Protein AF-A0A8B6Y4E4-F1 (afdb_monomer)

Foldseek 3Di:
DPFQFADDVRPHGQQADPVFAPHSGADRYQSATFGAKQAADRRRPHGADWQFITGNSPHGQQADCVFAPHSGADRHQSATHGDPQFDDRRSPHGPDDDD

Radius of gyration: 18.4 Å; Cα contacts (8 Å, |Δi|>4): 262; chains: 1; bounding box: 40×25×55 Å

pLDDT: mean 94.17, std 6.67, range [54.69, 98.19]

Mean predicted aligned error: 4.54 Å

Sequence (99 aa):
CTTGSWGFNCSQACECNASNSKNTTCDAETGQCECLAGYKGKQCNQICTTGTWGFNCSQACECNASNSKNTTCDAETGQCECLAGYKGRQCNQICTTSA

Nearest PDB structures (foldseek):
  5lf2-assembly2_B  TM=9.581E-01  e=3.379E-02  Rattus norvegicus
  8hn0-assembly1_B  TM=4.565E-01  e=7.466E-05  Homo sapiens
  4plm-assembly1_A  TM=6.854E-01  e=7.568E-03  Gallus gallus
  8edk-assembly1_A  TM=4.842E-01  e=4.498E-03  Caenorhabditis elegans
  4pln-assembly1_B  TM=6.119E-01  e=1.548E-02  Gallus gallus

Structure (mmCIF, N/CA/C/O backbone):
data_AF-A0A8B6Y4E4-F1
#
_entry.id   AF-A0A8B6Y4E4-F1
#
loop_
_atom_site.group_PDB
_atom_site.id
_atom_site.type_symbol
_atom_site.label_atom_id
_atom_site.label_alt_id
_atom_site.label_comp_id
_atom_site.label_asym_id
_atom_site.label_entity_id
_atom_site.label_seq_id
_atom_site.pdbx_PDB_ins_code
_atom_site.Cartn_x
_atom_site.Cartn_y
_atom_site.Cartn_z
_atom_site.occupancy
_atom_site.B_iso_or_equiv
_atom_site.auth_seq_id
_atom_site.auth_comp_id
_atom_site.auth_asym_id
_atom_site.auth_atom_id
_atom_site.pdbx_PDB_model_num
ATOM 1 N N . CYS A 1 1 ? -22.713 -1.055 17.361 1.00 75.69 1 CYS A N 1
ATOM 2 C CA . CYS A 1 1 ? -21.970 -0.497 18.505 1.00 75.69 1 CYS A CA 1
ATOM 3 C C . CYS A 1 1 ? -21.757 0.994 18.310 1.00 75.69 1 CYS A C 1
ATOM 5 O O . CYS A 1 1 ? -21.826 1.445 17.173 1.00 75.69 1 CYS A O 1
ATOM 7 N N . THR A 1 2 ? -21.583 1.765 19.387 1.00 79.19 2 THR A N 1
ATOM 8 C CA . THR A 1 2 ? -21.203 3.187 19.304 1.00 79.19 2 THR A CA 1
ATOM 9 C C . THR A 1 2 ? -19.784 3.330 18.751 1.00 79.19 2 THR A C 1
ATOM 11 O O . THR A 1 2 ? -18.986 2.392 18.830 1.00 79.19 2 THR A O 1
ATOM 14 N N . THR A 1 3 ? -19.465 4.501 18.192 1.00 82.62 3 THR A N 1
ATOM 15 C CA . THR A 1 3 ? -18.155 4.801 17.599 1.00 82.62 3 THR A CA 1
ATOM 16 C C 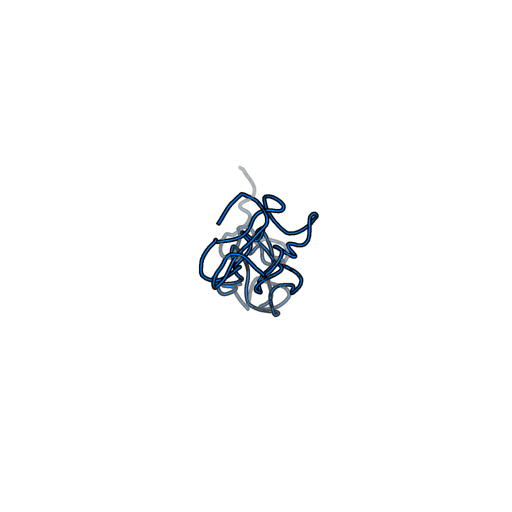. THR A 1 3 ? -17.013 4.426 18.547 1.00 82.62 3 THR A C 1
ATOM 18 O O . THR A 1 3 ? -16.976 4.900 19.680 1.00 82.62 3 THR A O 1
ATOM 21 N N . GLY A 1 4 ? -16.089 3.577 18.084 1.00 87.50 4 GLY A N 1
ATOM 22 C CA . GLY A 1 4 ? -14.928 3.134 18.867 1.00 87.50 4 GLY A CA 1
ATOM 23 C C . GLY A 1 4 ? -15.092 1.796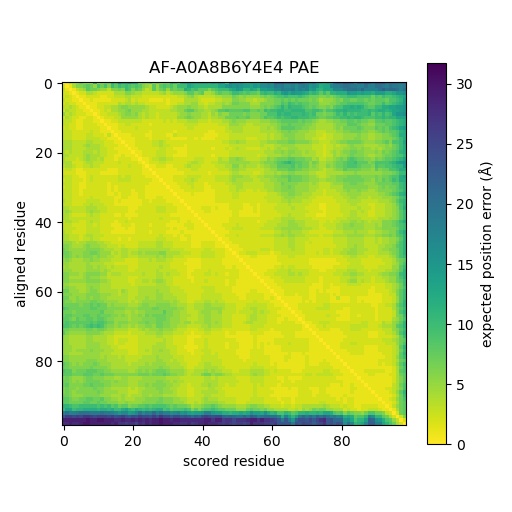 19.602 1.00 87.50 4 GLY A C 1
ATOM 24 O O . GLY A 1 4 ? -14.181 1.409 20.330 1.00 87.50 4 GLY A O 1
ATOM 25 N N . SER A 1 5 ? -16.201 1.072 19.408 1.00 93.94 5 SER A N 1
ATOM 26 C CA . SER A 1 5 ? -16.408 -0.271 19.974 1.00 93.94 5 SER A CA 1
ATOM 27 C C . SER A 1 5 ? -17.000 -1.258 18.961 1.00 93.94 5 SER A C 1
ATOM 29 O O . SER A 1 5 ? -17.685 -0.849 18.023 1.00 93.94 5 SER A O 1
ATOM 31 N N . TRP A 1 6 ? -16.755 -2.557 19.151 1.00 95.69 6 TRP A N 1
ATOM 32 C CA . TRP A 1 6 ? -17.215 -3.635 18.268 1.00 95.69 6 TRP A CA 1
ATOM 33 C C . TRP A 1 6 ? -17.520 -4.939 19.032 1.00 95.69 6 TRP A C 1
ATOM 35 O O . TRP A 1 6 ? -17.242 -5.068 20.228 1.00 95.69 6 TRP A O 1
ATOM 45 N N . GLY A 1 7 ? -18.114 -5.913 18.337 1.00 93.81 7 GLY A N 1
ATOM 46 C CA . GLY A 1 7 ? -18.390 -7.257 18.855 1.00 93.81 7 GLY A CA 1
ATOM 47 C C . GLY A 1 7 ? -19.680 -7.382 19.677 1.00 93.81 7 GLY A C 1
ATOM 48 O O . GLY A 1 7 ? -20.484 -6.452 19.782 1.00 93.81 7 GLY A O 1
ATOM 49 N N . PHE A 1 8 ? -19.902 -8.564 20.264 1.00 93.00 8 PHE A N 1
ATOM 50 C CA . PHE A 1 8 ? -21.111 -8.856 21.043 1.00 93.00 8 PHE A CA 1
ATOM 51 C C . PHE A 1 8 ? -21.221 -7.930 22.261 1.00 93.00 8 PHE A C 1
ATOM 53 O O . PHE A 1 8 ? -20.262 -7.770 23.013 1.00 93.00 8 PHE A O 1
ATOM 60 N N . ASN A 1 9 ? -22.385 -7.298 22.444 1.00 91.56 9 ASN A N 1
ATOM 61 C CA . ASN A 1 9 ? -22.612 -6.251 23.451 1.00 91.56 9 ASN A CA 1
ATOM 62 C C . ASN A 1 9 ? -21.615 -5.076 23.411 1.00 91.56 9 ASN A C 1
ATOM 64 O O . ASN A 1 9 ? -21.529 -4.327 24.381 1.00 91.56 9 ASN A O 1
ATOM 68 N N . CYS A 1 10 ? -20.878 -4.882 22.311 1.00 90.56 10 CYS A N 1
ATOM 69 C CA . CYS A 1 10 ? -19.935 -3.771 22.156 1.00 90.56 10 CYS A CA 1
ATOM 70 C C . CYS A 1 10 ? -18.834 -3.738 23.223 1.00 90.56 10 CYS A C 1
ATOM 72 O O . CYS A 1 10 ? -18.374 -2.670 23.621 1.00 90.56 10 CYS A O 1
ATOM 74 N N . SER A 1 11 ? -18.426 -4.912 23.707 1.00 93.69 11 SER A N 1
ATOM 75 C CA . SER A 1 11 ? -17.465 -5.030 24.803 1.00 93.69 11 SER A CA 1
ATOM 76 C C . SER A 1 11 ? -16.004 -4.879 24.369 1.00 93.69 11 SER A C 1
ATOM 78 O O . SER A 1 11 ? -15.125 -4.885 25.226 1.00 93.69 11 SER A O 1
ATOM 80 N N . GLN A 1 12 ? -15.724 -4.810 23.065 1.00 94.44 12 GLN A N 1
ATOM 81 C CA . GLN A 1 12 ? -14.368 -4.689 22.529 1.00 94.44 12 GLN A CA 1
ATOM 82 C C . GLN A 1 12 ? -14.124 -3.267 22.032 1.00 94.44 12 GLN A C 1
ATOM 84 O O . GLN A 1 12 ? -14.963 -2.705 21.331 1.00 94.44 12 GLN A O 1
ATOM 89 N N . ALA A 1 13 ? -12.968 -2.693 22.359 1.00 94.25 13 ALA A N 1
ATOM 90 C CA . ALA A 1 13 ? -12.555 -1.396 21.835 1.00 94.25 13 ALA A CA 1
ATOM 91 C C . ALA A 1 13 ? -11.980 -1.534 20.416 1.00 94.25 13 ALA A C 1
ATOM 93 O O . ALA A 1 13 ? -11.378 -2.553 20.067 1.00 94.25 13 ALA A O 1
ATOM 94 N N . CYS A 1 14 ? -12.154 -0.504 19.589 1.00 95.56 14 CYS A N 1
ATOM 95 C CA . CYS A 1 14 ? -11.410 -0.386 18.339 1.00 95.56 14 CYS A CA 1
ATOM 96 C C . CYS A 1 14 ? -9.943 -0.058 18.644 1.00 95.56 14 CYS A C 1
ATOM 98 O O . CYS A 1 14 ? -9.650 0.888 19.370 1.00 95.56 14 CYS A O 1
ATOM 100 N N . GLU A 1 15 ? -9.022 -0.806 18.044 1.00 96.00 15 GLU A N 1
ATOM 101 C CA . GLU A 1 15 ? -7.575 -0.661 18.257 1.00 96.00 15 GLU A CA 1
ATOM 102 C C . GLU A 1 15 ? -6.858 -0.280 16.953 1.00 96.00 15 GLU A C 1
ATOM 104 O O . GLU A 1 15 ? -5.804 -0.812 16.611 1.00 96.00 15 GLU A O 1
ATOM 109 N N . CYS A 1 16 ? -7.461 0.615 16.171 1.00 96.56 16 CYS A N 1
ATOM 110 C CA . CYS A 1 16 ? -6.909 1.042 14.889 1.00 96.56 16 CYS A CA 1
ATOM 111 C C . CYS A 1 16 ? -5.626 1.852 15.073 1.00 96.56 16 CYS A C 1
ATOM 113 O O . CYS A 1 16 ? -5.587 2.803 15.856 1.00 96.56 16 CYS A O 1
ATOM 115 N N . ASN A 1 17 ? -4.588 1.532 14.300 1.00 96.69 17 ASN A N 1
ATOM 116 C CA . ASN A 1 17 ? -3.385 2.348 14.248 1.00 96.69 17 ASN A CA 1
ATOM 117 C C . ASN A 1 17 ? -3.715 3.717 13.630 1.00 96.69 17 ASN A C 1
ATOM 119 O O . ASN A 1 17 ? -4.074 3.793 12.455 1.00 96.69 17 ASN A O 1
ATOM 123 N N . ALA A 1 18 ? -3.571 4.791 14.410 1.00 95.31 18 ALA A N 1
ATOM 124 C CA . ALA A 1 18 ? -3.966 6.142 14.009 1.00 95.31 18 ALA A CA 1
ATOM 125 C C . ALA A 1 18 ? -3.159 6.715 12.828 1.00 95.31 18 ALA A C 1
ATOM 127 O O . ALA A 1 18 ? -3.648 7.606 12.143 1.00 95.31 18 ALA A O 1
ATOM 128 N N . SER A 1 19 ? -1.944 6.218 12.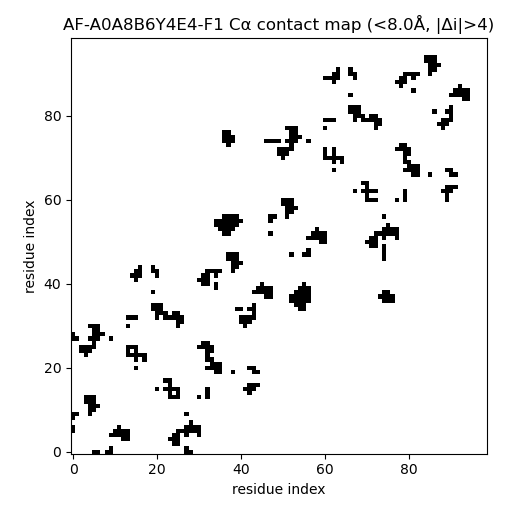584 1.00 96.25 19 SER A N 1
ATOM 129 C CA . SER A 1 19 ? -1.102 6.651 11.461 1.00 96.25 19 SER A CA 1
ATOM 130 C C . SER A 1 19 ? -1.399 5.889 10.172 1.00 96.25 19 SER A C 1
ATOM 132 O O . SER A 1 19 ? -1.176 6.419 9.090 1.00 96.25 19 SER A O 1
ATOM 134 N N . ASN A 1 20 ? -1.916 4.662 10.286 1.00 96.31 20 ASN A N 1
ATOM 135 C CA . ASN A 1 20 ? -2.079 3.734 9.162 1.00 96.31 20 ASN A CA 1
ATOM 136 C C . ASN A 1 20 ? -3.549 3.434 8.831 1.00 96.31 20 ASN A C 1
ATOM 138 O O . ASN A 1 20 ? -3.832 2.610 7.961 1.00 96.31 20 ASN A O 1
ATOM 142 N N . SER A 1 21 ? -4.486 4.071 9.531 1.00 96.00 21 SER A N 1
ATOM 143 C CA . SER A 1 21 ? -5.931 3.929 9.331 1.00 96.00 21 SER A CA 1
ATOM 144 C C . SER A 1 21 ? -6.531 5.285 8.984 1.00 96.00 21 SER A C 1
ATOM 146 O O . SER A 1 21 ? -6.046 6.315 9.446 1.00 96.00 21 SER A O 1
ATOM 148 N N . LYS A 1 22 ? -7.621 5.310 8.212 1.00 94.56 22 LYS A N 1
ATOM 149 C CA . LYS A 1 22 ? -8.307 6.568 7.869 1.00 94.56 22 LYS A CA 1
ATOM 150 C C . LYS A 1 22 ? -8.879 7.293 9.088 1.00 94.56 22 LYS A C 1
ATOM 152 O O . LYS A 1 22 ? -9.041 8.509 9.067 1.00 94.56 22 LYS A O 1
ATOM 157 N N . ASN A 1 23 ? -9.236 6.544 10.124 1.00 92.75 23 ASN A N 1
ATOM 158 C CA . ASN A 1 23 ? -9.755 7.045 11.388 1.00 92.75 23 ASN A CA 1
ATOM 159 C C . ASN A 1 23 ? -9.505 6.002 12.494 1.00 92.75 23 ASN A C 1
ATOM 161 O O . ASN A 1 23 ? -9.005 4.908 12.237 1.00 92.75 23 ASN A O 1
ATOM 165 N N . THR A 1 24 ? -9.857 6.340 13.733 1.00 92.12 24 THR A N 1
ATOM 166 C CA . THR A 1 24 ? -9.729 5.449 14.900 1.00 92.12 24 THR A CA 1
ATOM 167 C C . THR A 1 24 ? -10.969 4.580 15.140 1.00 92.12 24 THR A C 1
ATOM 169 O O . THR A 1 24 ? -11.114 3.971 16.199 1.00 92.12 24 THR A O 1
ATOM 172 N N . THR A 1 25 ? -11.886 4.529 14.173 1.00 93.19 25 THR A N 1
ATOM 173 C CA . THR A 1 25 ? -13.113 3.732 14.230 1.00 93.19 25 THR A CA 1
ATOM 174 C C . THR A 1 25 ? -12.925 2.429 13.463 1.00 93.19 25 THR A C 1
ATOM 176 O O . THR A 1 25 ? -12.087 2.322 12.568 1.00 93.19 25 THR A O 1
ATOM 179 N N . CYS A 1 26 ? -13.707 1.426 13.827 1.00 94.81 26 CYS A N 1
ATOM 180 C CA . CYS A 1 26 ? -13.663 0.114 13.216 1.00 94.81 26 CYS A CA 1
ATOM 181 C C . CYS A 1 26 ? -15.079 -0.379 12.942 1.00 94.81 26 CYS A C 1
ATOM 183 O O . CYS A 1 26 ? -16.049 0.112 13.526 1.00 94.81 26 CYS A O 1
ATOM 185 N N . ASP A 1 27 ? -15.186 -1.348 12.043 1.00 94.62 27 ASP A N 1
ATOM 186 C CA . ASP A 1 27 ? -16.440 -2.016 11.744 1.00 94.62 27 ASP A CA 1
ATOM 187 C C . ASP A 1 27 ? -17.058 -2.606 13.024 1.00 94.62 27 ASP A C 1
ATOM 189 O O . ASP A 1 27 ? -16.393 -3.298 13.794 1.00 94.62 27 ASP A O 1
ATOM 193 N N . ALA A 1 28 ? -18.334 -2.312 13.272 1.00 93.50 28 ALA A N 1
ATOM 194 C CA . ALA A 1 28 ? -18.967 -2.612 14.555 1.00 93.50 28 ALA A CA 1
ATOM 195 C C . ALA A 1 28 ? -19.169 -4.118 14.807 1.00 93.50 28 ALA A C 1
ATOM 197 O O . ALA A 1 28 ? -19.355 -4.523 15.957 1.00 93.50 28 ALA A O 1
ATOM 198 N N . GLU A 1 29 ? -19.149 -4.939 13.757 1.00 91.88 29 GLU A N 1
ATOM 199 C CA . GLU A 1 29 ? -19.344 -6.385 13.839 1.00 91.88 29 GLU A CA 1
ATOM 200 C C . GLU A 1 29 ? -18.000 -7.119 13.895 1.00 91.88 29 GLU A C 1
ATOM 202 O O . GLU A 1 29 ? -17.732 -7.893 14.815 1.00 91.88 29 GLU A O 1
ATOM 207 N N . THR A 1 30 ? -17.121 -6.828 12.941 1.00 93.25 30 THR A N 1
ATOM 208 C CA . THR A 1 30 ? -15.845 -7.521 12.739 1.00 93.25 30 THR A CA 1
ATOM 209 C C . THR A 1 30 ? -14.690 -6.890 13.508 1.00 93.25 30 THR A C 1
ATOM 211 O O . THR A 1 30 ? -13.684 -7.558 13.762 1.00 93.25 30 THR A O 1
ATOM 214 N N . GLY A 1 31 ? -14.805 -5.614 13.881 1.00 94.62 31 GLY A N 1
ATOM 215 C CA . GLY A 1 31 ? -13.730 -4.807 14.453 1.00 94.62 31 GLY A CA 1
ATOM 216 C C . GLY A 1 31 ? -12.637 -4.424 13.458 1.00 94.62 31 GLY A C 1
ATOM 217 O O . GLY A 1 31 ? -11.536 -4.087 13.886 1.00 94.62 31 GLY A O 1
ATOM 218 N N . GLN A 1 32 ? -12.884 -4.547 12.152 1.00 95.31 32 GLN A N 1
ATOM 219 C CA . G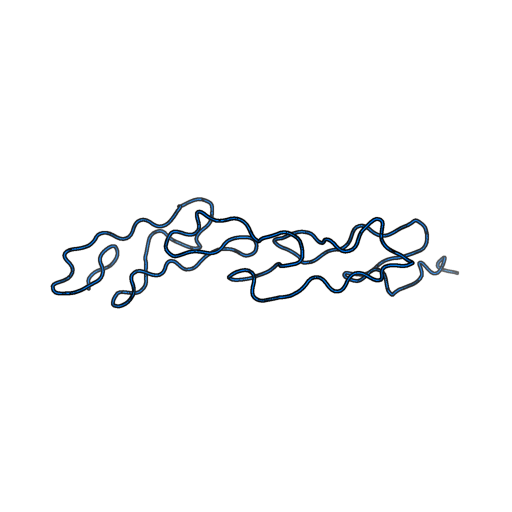LN A 1 32 ? -11.909 -4.223 11.111 1.00 95.31 32 GLN A CA 1
ATOM 220 C C . GLN A 1 32 ? -11.754 -2.707 10.955 1.00 95.31 32 GLN A C 1
ATOM 222 O O . GLN A 1 32 ? -12.729 -1.991 10.740 1.00 95.31 32 GLN A O 1
ATOM 227 N N . CYS A 1 33 ? -10.518 -2.224 11.022 1.00 95.44 33 CYS A N 1
ATOM 228 C CA . CYS A 1 33 ? -10.177 -0.835 10.740 1.00 95.44 33 CYS A CA 1
ATOM 229 C C . CYS A 1 33 ? -10.060 -0.583 9.231 1.00 95.44 33 CYS A C 1
ATOM 231 O O . CYS A 1 33 ? -9.672 -1.467 8.458 1.00 95.44 33 CYS A O 1
ATOM 233 N N . GLU A 1 34 ? -10.359 0.643 8.805 1.00 95.06 34 GLU A N 1
ATOM 234 C CA . GLU A 1 34 ? -10.175 1.056 7.415 1.00 95.06 34 GLU A CA 1
ATOM 235 C C . GLU A 1 34 ? -8.726 1.503 7.182 1.00 95.06 34 GLU A C 1
ATOM 237 O O . GLU A 1 34 ? -8.356 2.650 7.447 1.00 95.06 34 GLU A O 1
ATOM 242 N N . CYS A 1 35 ? -7.897 0.575 6.704 1.00 96.56 35 CYS A N 1
ATOM 243 C CA . CYS A 1 35 ? -6.473 0.816 6.500 1.00 96.56 35 CYS A CA 1
ATOM 244 C C . CYS A 1 35 ? -6.196 1.753 5.325 1.00 96.56 35 CYS A C 1
ATOM 246 O O . CYS A 1 35 ? -6.886 1.734 4.303 1.00 96.56 35 CYS A O 1
ATOM 248 N N . LEU A 1 36 ? -5.142 2.552 5.461 1.00 97.19 36 LEU A N 1
ATOM 249 C CA . LEU A 1 36 ? -4.538 3.269 4.347 1.00 97.19 36 LEU A CA 1
ATOM 250 C C . LEU A 1 36 ? -3.864 2.278 3.387 1.00 97.19 36 LEU A C 1
ATOM 252 O O . LEU A 1 36 ? -3.560 1.136 3.747 1.00 97.19 36 LEU A O 1
ATOM 256 N N . ALA A 1 37 ? -3.650 2.710 2.143 1.00 97.62 37 ALA A N 1
ATOM 257 C CA . ALA A 1 37 ? -2.924 1.908 1.165 1.00 97.62 37 ALA A CA 1
ATOM 258 C C . ALA A 1 37 ? -1.507 1.595 1.676 1.00 97.62 37 ALA A C 1
ATOM 260 O O . ALA A 1 37 ? -0.888 2.412 2.351 1.00 97.62 37 ALA A O 1
ATOM 261 N N . GLY A 1 38 ? -1.022 0.385 1.399 1.00 97.81 38 GLY A N 1
ATOM 262 C CA . GLY A 1 38 ? 0.252 -0.096 1.943 1.00 97.81 38 GLY A CA 1
ATOM 263 C C . GLY A 1 38 ? 0.144 -0.814 3.288 1.00 97.81 38 GLY A C 1
ATOM 264 O O . GLY A 1 38 ? 1.123 -1.428 3.717 1.00 97.81 38 GLY A O 1
ATOM 265 N N . TYR A 1 39 ? -1.040 -0.824 3.911 1.00 97.88 39 TYR A N 1
ATOM 266 C CA . TYR A 1 39 ? -1.284 -1.491 5.188 1.00 97.88 39 TYR A CA 1
ATOM 267 C C . TYR A 1 39 ? -2.481 -2.446 5.136 1.00 97.88 39 TYR A C 1
ATOM 269 O O . TYR A 1 39 ? -3.411 -2.300 4.339 1.00 97.88 39 TYR A O 1
ATOM 277 N N . LYS A 1 40 ? -2.453 -3.442 6.021 1.00 96.12 40 LYS A N 1
ATOM 278 C CA . LYS A 1 40 ? -3.506 -4.442 6.208 1.00 96.12 40 LYS A CA 1
ATOM 279 C C . LYS A 1 40 ? -3.593 -4.914 7.659 1.00 96.12 40 LYS A C 1
ATOM 281 O O . LYS A 1 40 ? -2.836 -4.493 8.538 1.00 96.12 40 LYS A O 1
ATOM 286 N N . GLY A 1 41 ? -4.505 -5.857 7.874 1.00 95.31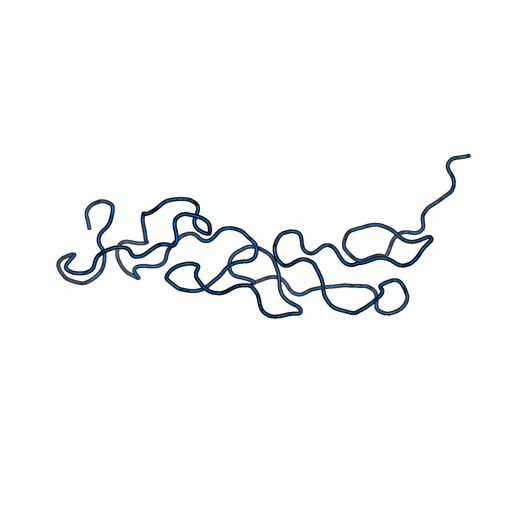 41 GLY A N 1
ATOM 287 C CA . GLY A 1 41 ? -4.770 -6.467 9.168 1.00 95.31 41 GLY A CA 1
ATOM 288 C C . GLY A 1 41 ? -5.844 -5.704 9.931 1.00 95.31 41 GLY A C 1
ATOM 289 O O . GLY A 1 41 ? -6.195 -4.575 9.590 1.00 95.31 41 GLY A O 1
ATOM 290 N N . LYS A 1 42 ? -6.371 -6.328 10.984 1.00 95.12 42 LYS A N 1
ATOM 291 C CA . LYS A 1 42 ? -7.515 -5.794 11.731 1.00 95.12 42 LYS A CA 1
ATOM 292 C C . LYS A 1 42 ? -7.285 -4.385 12.274 1.00 95.12 42 LYS A C 1
ATOM 294 O O . LYS A 1 42 ? -8.197 -3.574 12.244 1.00 95.12 42 LYS A O 1
ATOM 299 N N . GLN A 1 43 ? -6.058 -4.112 12.714 1.00 96.25 43 GLN A N 1
ATOM 300 C CA . GLN A 1 43 ? -5.625 -2.862 13.343 1.00 96.25 43 GLN A CA 1
ATOM 301 C C . GLN A 1 43 ? -4.756 -1.984 12.418 1.00 96.25 43 GLN A C 1
ATOM 303 O O . GLN A 1 43 ? -4.205 -0.983 12.870 1.00 96.25 43 GLN A O 1
ATOM 308 N N . CYS A 1 44 ? -4.575 -2.362 11.145 1.00 97.06 44 CYS A N 1
ATOM 309 C CA . CYS A 1 44 ? -3.687 -1.670 10.193 1.00 97.06 4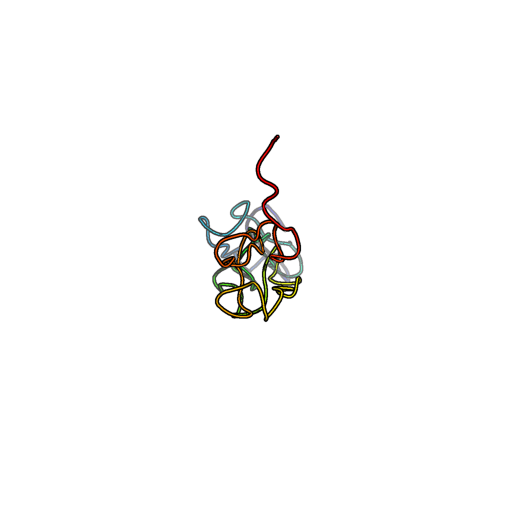4 CYS A CA 1
ATOM 310 C C . CYS A 1 44 ? -2.220 -1.572 10.656 1.00 97.06 44 CYS A C 1
ATOM 312 O O . CYS A 1 44 ? -1.505 -0.607 10.384 1.00 97.06 44 CYS A O 1
ATOM 314 N N . ASN A 1 45 ? -1.764 -2.588 11.386 1.00 96.19 45 ASN A N 1
ATOM 315 C CA . ASN A 1 45 ? -0.409 -2.694 11.926 1.00 96.19 45 ASN A CA 1
ATOM 316 C C . ASN A 1 45 ? 0.520 -3.569 11.070 1.00 96.19 45 ASN A C 1
ATOM 318 O O . ASN A 1 45 ? 1.683 -3.751 11.424 1.00 96.19 45 ASN A O 1
ATOM 322 N N . GLN A 1 46 ? 0.028 -4.110 9.955 1.00 96.50 46 GLN A N 1
ATOM 323 C CA . GLN A 1 46 ? 0.818 -4.926 9.039 1.00 96.50 46 GLN A CA 1
ATOM 324 C C . GLN A 1 46 ? 1.059 -4.153 7.748 1.00 96.50 46 GLN A C 1
ATOM 326 O O . GLN A 1 46 ? 0.108 -3.714 7.109 1.00 96.50 46 GLN A O 1
ATOM 331 N N . ILE A 1 47 ? 2.321 -4.022 7.349 1.00 96.19 47 ILE A N 1
ATOM 332 C CA . ILE A 1 47 ? 2.692 -3.486 6.034 1.00 96.19 47 ILE A CA 1
ATOM 333 C C . ILE A 1 47 ? 2.398 -4.552 4.973 1.00 96.19 47 ILE A C 1
ATOM 335 O O . ILE A 1 47 ? 2.435 -5.757 5.257 1.00 96.19 47 ILE A O 1
ATOM 339 N N . CYS A 1 48 ? 2.102 -4.128 3.746 1.00 96.94 48 CYS A N 1
A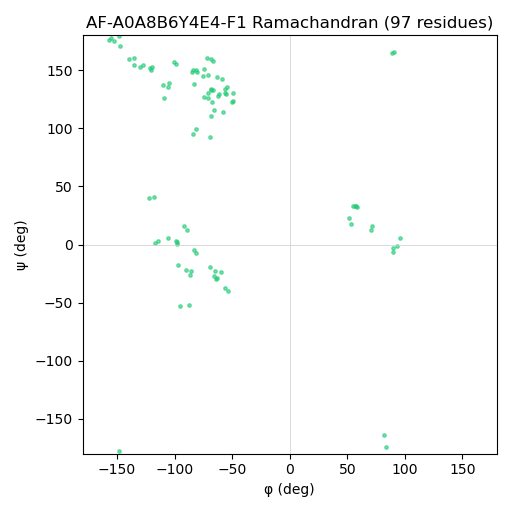TOM 340 C CA . CYS A 1 48 ? 1.998 -5.055 2.632 1.00 96.94 48 CYS A CA 1
ATOM 341 C C . CYS A 1 48 ? 3.256 -5.899 2.475 1.00 96.94 48 CYS A C 1
ATOM 343 O O . CYS A 1 48 ? 4.390 -5.428 2.536 1.00 96.94 48 CYS A O 1
ATOM 345 N N . THR A 1 49 ? 3.026 -7.187 2.257 1.00 95.25 49 THR A N 1
ATOM 346 C CA . THR A 1 49 ? 4.076 -8.127 1.899 1.00 95.25 49 THR A CA 1
ATOM 347 C C . THR A 1 49 ? 4.671 -7.734 0.556 1.00 95.25 49 THR A C 1
ATOM 349 O O . THR A 1 49 ? 3.951 -7.291 -0.343 1.00 95.25 49 THR A O 1
ATOM 352 N N . THR A 1 50 ? 5.978 -7.927 0.404 1.00 94.69 50 THR A N 1
ATOM 353 C CA . THR A 1 50 ? 6.681 -7.686 -0.857 1.00 94.69 50 THR A CA 1
ATOM 354 C C . THR A 1 50 ? 5.947 -8.353 -2.021 1.00 94.69 50 THR A C 1
ATOM 356 O O . THR A 1 50 ? 5.589 -9.526 -1.939 1.00 94.69 50 THR A O 1
ATOM 359 N N . GLY A 1 51 ? 5.710 -7.599 -3.096 1.00 95.94 51 GL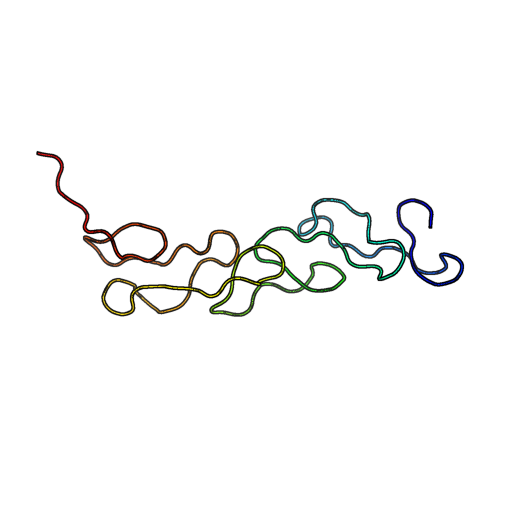Y A N 1
ATOM 360 C CA . GLY A 1 51 ? 4.943 -8.075 -4.252 1.00 95.94 51 GLY A CA 1
ATOM 361 C C . GLY A 1 51 ? 3.445 -7.755 -4.201 1.00 95.94 51 GLY A C 1
ATOM 362 O O . GLY A 1 51 ? 2.740 -8.066 -5.158 1.00 95.94 51 GLY A O 1
ATOM 363 N N . THR A 1 52 ? 2.956 -7.111 -3.136 1.00 97.44 52 THR A N 1
ATOM 364 C CA . THR A 1 52 ? 1.567 -6.638 -3.021 1.00 97.44 52 THR A CA 1
ATOM 365 C C . THR A 1 52 ? 1.494 -5.177 -2.593 1.00 97.44 52 THR A C 1
ATOM 367 O O . THR A 1 52 ? 2.395 -4.690 -1.914 1.00 97.44 52 THR A O 1
ATOM 370 N N . TRP A 1 53 ? 0.422 -4.484 -2.975 1.00 98.12 53 TRP A N 1
ATOM 371 C CA . TRP A 1 53 ? 0.238 -3.058 -2.712 1.00 98.12 53 TRP A CA 1
ATOM 372 C C . TRP A 1 53 ? -1.245 -2.661 -2.625 1.00 98.12 53 TRP A C 1
ATOM 374 O O . TRP A 1 53 ? -2.151 -3.473 -2.853 1.00 98.12 53 TRP A O 1
ATOM 384 N N . GLY A 1 54 ? -1.494 -1.396 -2.288 1.00 96.88 54 GLY A N 1
ATOM 385 C CA . GLY A 1 54 ? -2.819 -0.785 -2.270 1.00 96.88 54 GLY A CA 1
ATOM 386 C C . GLY A 1 54 ? -3.623 -1.090 -1.004 1.00 96.88 54 GLY A C 1
ATOM 387 O O . GLY A 1 54 ? -3.086 -1.500 0.027 1.00 96.88 54 GLY A O 1
ATOM 388 N N . PHE A 1 55 ? -4.936 -0.857 -1.070 1.00 93.62 55 PHE A N 1
ATOM 389 C CA . PHE A 1 55 ? -5.847 -1.094 0.052 1.00 93.62 55 PHE A CA 1
ATOM 390 C C . PHE A 1 55 ? -5.870 -2.575 0.440 1.00 93.62 55 PHE A C 1
ATOM 392 O O . PHE A 1 55 ? -6.075 -3.444 -0.414 1.00 93.62 55 PHE A O 1
ATOM 399 N N . ASN A 1 56 ? -5.646 -2.858 1.728 1.00 90.69 56 ASN A N 1
ATOM 400 C CA . ASN A 1 56 ? -5.546 -4.219 2.261 1.00 90.69 56 ASN A CA 1
ATOM 401 C C . ASN A 1 56 ? -4.561 -5.118 1.491 1.00 90.69 56 ASN A C 1
ATOM 403 O O . ASN A 1 56 ? -4.680 -6.342 1.529 1.00 90.69 56 ASN A O 1
ATOM 407 N N . CYS A 1 57 ? -3.594 -4.529 0.778 1.00 95.75 57 CYS A N 1
ATOM 408 C CA . CYS A 1 57 ? -2.606 -5.256 -0.021 1.00 95.75 57 CYS A CA 1
ATOM 409 C C . CYS A 1 57 ? -3.233 -6.209 -1.050 1.00 95.75 57 CYS A C 1
ATOM 411 O O . CYS A 1 57 ? -2.711 -7.291 -1.310 1.00 95.75 57 CYS A O 1
ATOM 413 N N . SER A 1 58 ? -4.393 -5.832 -1.594 1.00 95.75 58 SER A N 1
ATOM 414 C CA . SER A 1 58 ? -5.178 -6.694 -2.485 1.00 95.75 58 SER A CA 1
ATOM 415 C C . SER A 1 58 ? -4.712 -6.652 -3.944 1.00 95.75 58 SER A C 1
ATOM 417 O O . SER A 1 58 ? -5.246 -7.386 -4.771 1.00 95.75 58 SER A O 1
ATOM 419 N N . GLN A 1 59 ? -3.741 -5.797 -4.280 1.00 97.50 59 GLN A N 1
ATOM 420 C CA . GLN A 1 59 ? -3.188 -5.681 -5.628 1.00 9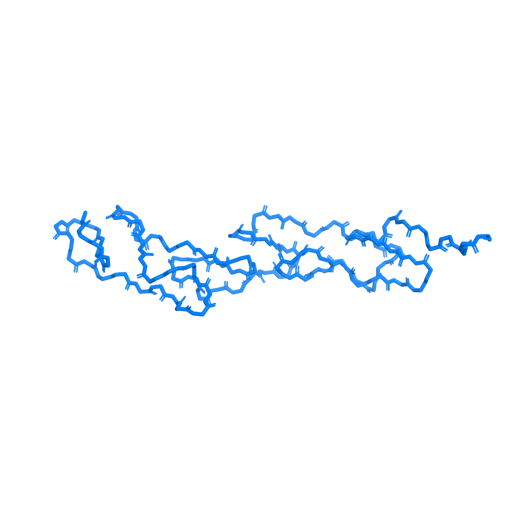7.50 59 GLN A CA 1
ATOM 421 C C . GLN A 1 59 ? -1.807 -6.328 -5.697 1.00 97.50 59 GLN A C 1
ATOM 423 O O . GLN A 1 59 ? -0.994 -6.152 -4.793 1.00 97.50 59 GLN A O 1
ATOM 428 N N . ALA A 1 60 ? -1.523 -7.046 -6.782 1.00 97.50 60 ALA A N 1
ATOM 429 C CA . ALA A 1 60 ? -0.194 -7.588 -7.050 1.00 97.50 60 ALA A CA 1
ATOM 430 C C . ALA A 1 60 ? 0.697 -6.540 -7.736 1.00 97.50 60 ALA A C 1
ATOM 432 O O . ALA A 1 60 ? 0.220 -5.694 -8.499 1.00 97.50 60 ALA A O 1
ATOM 433 N N . CYS A 1 61 ? 2.002 -6.592 -7.479 1.00 97.69 61 CYS A N 1
ATOM 434 C CA . CYS A 1 61 ? 2.976 -5.847 -8.268 1.00 97.69 61 CYS A CA 1
ATOM 435 C C . CYS A 1 61 ? 3.045 -6.434 -9.683 1.00 97.69 61 CYS A C 1
ATOM 437 O O . CYS A 1 61 ? 3.167 -7.642 -9.863 1.00 97.69 61 CYS A O 1
ATOM 439 N N . GLU A 1 62 ? 3.020 -5.566 -10.688 1.00 97.56 62 GLU A N 1
ATOM 440 C CA . GLU A 1 62 ? 3.021 -5.950 -12.106 1.00 97.56 62 GLU A CA 1
ATOM 441 C C . GLU A 1 62 ? 4.219 -5.320 -12.827 1.00 97.56 62 GLU A C 1
ATOM 443 O O . GLU A 1 62 ? 4.109 -4.794 -13.933 1.00 97.56 62 GLU A O 1
ATOM 448 N N . CYS A 1 63 ? 5.371 -5.299 -12.159 1.00 98.19 63 CYS A N 1
ATOM 449 C CA . CYS A 1 63 ? 6.590 -4.715 -12.702 1.00 98.19 63 CYS A CA 1
ATOM 450 C C . CYS A 1 63 ? 7.085 -5.514 -13.903 1.00 98.19 63 CYS A C 1
ATOM 452 O O . CYS A 1 63 ? 7.204 -6.740 -13.840 1.00 98.19 63 CYS A O 1
ATOM 454 N N . ASN A 1 64 ? 7.433 -4.824 -14.986 1.00 97.75 64 ASN A N 1
ATOM 455 C CA . ASN A 1 64 ? 8.099 -5.457 -16.111 1.00 97.75 64 ASN A CA 1
ATOM 456 C C . ASN A 1 64 ? 9.516 -5.886 -15.694 1.00 97.75 64 ASN A C 1
ATOM 458 O O . ASN A 1 64 ? 10.399 -5.051 -15.514 1.00 97.75 64 ASN A O 1
ATOM 462 N N . ALA A 1 65 ? 9.741 -7.197 -15.584 1.00 96.31 65 ALA A N 1
ATOM 463 C CA . ALA A 1 65 ? 10.997 -7.763 -15.092 1.00 96.31 65 ALA A CA 1
ATOM 464 C C . ALA A 1 65 ? 12.240 -7.380 -15.920 1.00 96.31 65 ALA A C 1
ATOM 466 O O . ALA A 1 65 ? 13.346 -7.411 -15.392 1.00 96.31 65 ALA A O 1
ATOM 467 N N . SER A 1 66 ? 12.081 -7.012 -17.196 1.00 97.31 66 SER A N 1
ATOM 468 C CA . SER A 1 66 ? 13.190 -6.572 -18.055 1.00 97.31 66 SER A CA 1
ATOM 469 C C . SER A 1 66 ? 13.504 -5.081 -17.913 1.00 97.31 66 SER A C 1
ATOM 471 O O . SER A 1 66 ? 14.617 -4.663 -18.218 1.00 97.31 66 SER A O 1
ATOM 473 N N . ASN A 1 67 ? 12.536 -4.286 -17.447 1.00 97.50 67 ASN A N 1
ATOM 474 C CA . ASN A 1 67 ? 12.605 -2.821 -17.428 1.00 97.50 67 ASN A CA 1
ATOM 475 C C . ASN A 1 67 ? 12.569 -2.232 -16.008 1.00 97.50 67 ASN A C 1
ATOM 477 O O . ASN A 1 67 ? 12.577 -1.010 -15.842 1.00 97.50 67 ASN A O 1
ATOM 481 N N . SER A 1 68 ? 12.515 -3.078 -14.982 1.00 97.50 68 SER A N 1
ATOM 482 C CA . SER A 1 68 ? 12.510 -2.706 -13.567 1.00 97.50 68 SER A CA 1
ATOM 483 C C . SER A 1 68 ? 13.717 -3.303 -12.849 1.00 97.50 68 SER A C 1
ATOM 485 O O . SER A 1 68 ? 14.219 -4.355 -13.237 1.00 97.50 68 SER A O 1
ATOM 487 N N . LYS A 1 69 ? 14.183 -2.657 -11.772 1.00 96.94 69 LYS A N 1
ATOM 488 C CA . LYS A 1 69 ? 15.310 -3.169 -10.969 1.00 96.94 69 LYS A CA 1
ATOM 489 C C . LYS A 1 69 ? 14.998 -4.499 -10.280 1.00 96.94 69 LYS A C 1
ATOM 491 O O . LYS A 1 69 ? 15.902 -5.288 -10.025 1.00 96.94 69 LYS A O 1
ATOM 496 N N . ASN A 1 70 ? 13.733 -4.728 -9.943 1.00 95.19 70 ASN A N 1
ATOM 497 C CA . ASN A 1 70 ? 13.225 -5.953 -9.340 1.00 95.19 70 ASN A CA 1
ATOM 498 C C . ASN A 1 70 ? 11.721 -6.091 -9.656 1.00 95.19 70 ASN A C 1
ATOM 500 O O . ASN A 1 70 ? 11.126 -5.222 -10.293 1.00 95.19 70 ASN A O 1
ATOM 504 N N . THR A 1 71 ? 11.102 -7.183 -9.209 1.00 94.81 71 THR A N 1
ATOM 505 C CA . THR A 1 71 ? 9.660 -7.444 -9.378 1.00 94.81 71 THR A CA 1
ATOM 506 C C . THR A 1 71 ? 8.816 -6.951 -8.196 1.00 94.81 71 THR A C 1
ATOM 508 O O . THR A 1 71 ? 7.675 -7.376 -8.022 1.00 94.81 71 THR A O 1
ATOM 511 N N . THR A 1 72 ? 9.379 -6.089 -7.349 1.00 96.00 72 THR A N 1
ATOM 512 C CA . THR A 1 72 ? 8.709 -5.486 -6.194 1.00 96.00 72 THR A CA 1
ATOM 513 C C . THR A 1 72 ? 8.271 -4.068 -6.536 1.00 96.00 72 THR A C 1
ATOM 515 O O . THR A 1 72 ? 8.807 -3.433 -7.443 1.00 96.00 72 THR A O 1
ATOM 518 N N . CYS A 1 73 ? 7.277 -3.574 -5.815 1.00 97.56 73 CYS A N 1
ATOM 519 C CA . CYS A 1 73 ? 6.720 -2.254 -6.027 1.00 97.56 73 CYS A CA 1
ATOM 520 C C . CYS A 1 73 ? 6.428 -1.594 -4.686 1.00 97.56 73 CYS A C 1
ATOM 522 O O . CYS A 1 73 ? 6.328 -2.268 -3.657 1.00 97.56 73 CYS A O 1
ATOM 524 N N . ASP A 1 74 ? 6.313 -0.273 -4.715 1.00 97.81 74 ASP A N 1
ATOM 525 C CA . ASP A 1 74 ? 5.913 0.515 -3.563 1.00 97.81 74 ASP A CA 1
ATOM 526 C C . ASP A 1 74 ? 4.558 0.035 -3.015 1.00 97.81 74 ASP A C 1
ATOM 528 O O . ASP A 1 74 ? 3.597 -0.147 -3.766 1.00 97.81 74 ASP A O 1
ATOM 532 N N . ALA A 1 75 ? 4.487 -0.194 -1.704 1.00 97.19 75 ALA A N 1
ATOM 533 C CA . ALA A 1 75 ? 3.328 -0.809 -1.061 1.00 97.19 75 ALA A CA 1
ATOM 534 C C . ALA A 1 75 ? 2.067 0.070 -1.138 1.00 97.19 75 ALA A C 1
ATOM 536 O O . ALA A 1 75 ? 0.949 -0.448 -1.116 1.00 97.19 75 ALA A O 1
ATOM 537 N N . GLU A 1 76 ? 2.225 1.388 -1.234 1.00 97.06 76 GLU A N 1
ATOM 538 C CA . GLU A 1 76 ? 1.110 2.328 -1.275 1.00 97.06 76 GLU A CA 1
ATOM 539 C C . GLU A 1 76 ? 0.618 2.548 -2.711 1.00 97.06 76 GLU A C 1
ATOM 541 O O . GLU A 1 76 ? -0.565 2.375 -3.011 1.00 97.06 76 GLU A O 1
ATOM 546 N N . THR A 1 77 ? 1.538 2.886 -3.610 1.00 96.94 77 THR A N 1
ATOM 547 C CA . THR A 1 77 ? 1.249 3.358 -4.973 1.00 96.94 77 THR A CA 1
ATOM 548 C C . THR A 1 77 ? 1.333 2.266 -6.035 1.00 96.94 77 THR A C 1
ATOM 550 O O . THR A 1 77 ? 0.849 2.443 -7.157 1.00 96.94 77 THR A O 1
ATOM 553 N N . GLY A 1 78 ? 1.985 1.147 -5.721 1.00 97.44 78 GLY A N 1
ATOM 554 C CA . GLY A 1 78 ? 2.275 0.089 -6.680 1.00 97.44 78 GLY A CA 1
ATOM 555 C C . GLY A 1 78 ? 3.331 0.462 -7.716 1.00 97.44 78 GLY A C 1
ATOM 556 O O . GLY A 1 78 ? 3.445 -0.237 -8.724 1.00 97.44 78 GLY A O 1
ATOM 557 N N . GLN A 1 79 ? 4.068 1.560 -7.520 1.00 98.12 79 GLN A N 1
ATOM 558 C CA . GLN A 1 79 ? 5.106 2.017 -8.440 1.00 98.12 79 GLN A CA 1
ATOM 559 C C . GLN A 1 79 ? 6.324 1.091 -8.390 1.00 98.12 79 GLN A C 1
ATOM 561 O O . GLN A 1 79 ? 6.911 0.857 -7.335 1.00 98.12 79 GLN A O 1
ATOM 566 N N . CYS A 1 80 ? 6.725 0.595 -9.554 1.00 98.00 80 CYS A N 1
ATOM 567 C CA . CYS A 1 80 ? 7.949 -0.171 -9.729 1.00 98.00 80 CYS A CA 1
ATOM 568 C C . CYS A 1 80 ? 9.155 0.755 -9.907 1.00 98.00 80 CYS A C 1
ATOM 570 O O . CYS A 1 80 ? 9.052 1.850 -10.468 1.00 98.00 80 CYS A O 1
ATOM 572 N N . GLU A 1 81 ? 10.328 0.299 -9.483 1.00 97.62 81 GLU A N 1
ATOM 573 C CA . GLU A 1 81 ? 11.567 1.039 -9.697 1.00 97.62 81 GLU A CA 1
ATOM 574 C C . GLU A 1 81 ? 12.092 0.793 -11.121 1.00 97.62 81 GLU A C 1
ATOM 576 O O . GLU A 1 81 ? 12.686 -0.249 -11.409 1.00 97.62 81 GLU A O 1
ATOM 581 N N . CYS A 1 82 ? 11.835 1.736 -12.032 1.00 98.06 82 CYS A N 1
ATOM 582 C CA . CYS A 1 82 ? 12.182 1.594 -13.447 1.00 98.06 82 CYS A CA 1
ATOM 583 C C . CYS A 1 82 ? 13.675 1.788 -13.724 1.00 98.06 82 CYS A C 1
ATOM 585 O O . CYS A 1 82 ? 14.348 2.621 -13.112 1.00 98.06 82 CYS A O 1
ATOM 587 N N . LEU A 1 83 ? 14.181 1.034 -14.698 1.00 97.69 83 LEU A N 1
ATOM 588 C CA . LEU A 1 83 ? 15.494 1.254 -15.291 1.00 97.69 83 LEU A CA 1
ATOM 589 C C . LEU A 1 83 ? 15.491 2.516 -16.163 1.00 97.69 83 LEU A C 1
ATOM 591 O O . LEU A 1 83 ? 14.446 2.996 -16.609 1.00 97.69 83 LEU A O 1
ATOM 595 N N . ALA A 1 84 ? 16.686 3.050 -16.423 1.00 96.12 84 ALA A N 1
ATOM 596 C CA . ALA A 1 84 ? 16.854 4.228 -17.265 1.00 96.12 84 ALA A CA 1
ATOM 597 C C . ALA A 1 84 ? 16.224 4.012 -18.652 1.00 96.12 84 ALA A C 1
ATOM 599 O O . ALA A 1 84 ? 16.422 2.975 -19.281 1.00 96.12 84 ALA A O 1
ATOM 600 N N . GLY A 1 85 ? 15.463 5.004 -19.119 1.00 95.75 85 GLY A N 1
ATOM 601 C CA . GLY A 1 85 ? 14.735 4.931 -20.388 1.00 95.75 85 GLY A CA 1
ATOM 602 C C . GLY A 1 85 ? 13.316 4.362 -20.288 1.00 95.75 85 GLY A C 1
ATOM 603 O O . GLY A 1 85 ? 12.611 4.389 -21.294 1.00 95.75 85 GLY A O 1
ATOM 604 N N . TYR A 1 86 ? 12.864 3.923 -19.106 1.00 97.25 86 TYR A N 1
ATOM 605 C CA . TYR A 1 86 ? 11.507 3.411 -18.888 1.00 97.25 86 TYR A CA 1
ATOM 606 C C . TYR A 1 86 ? 10.741 4.198 -17.818 1.00 97.25 86 TYR A C 1
ATOM 608 O O . TYR A 1 86 ? 11.326 4.767 -16.898 1.00 97.25 86 TYR A O 1
ATOM 616 N N . LYS A 1 87 ? 9.410 4.224 -17.938 1.00 95.75 87 LYS A N 1
ATOM 617 C CA . LYS A 1 87 ? 8.489 4.926 -17.033 1.00 95.75 87 LYS A CA 1
ATOM 618 C C . LYS A 1 87 ? 7.138 4.213 -16.905 1.00 95.75 87 LYS A C 1
ATOM 620 O O . LYS A 1 87 ? 6.875 3.199 -17.556 1.00 95.75 87 LYS A O 1
ATOM 625 N N . GLY A 1 88 ? 6.270 4.796 -16.080 1.00 96.25 88 GLY A N 1
ATOM 626 C CA . GLY A 1 88 ? 4.948 4.270 -15.743 1.00 96.25 88 GLY A CA 1
ATOM 627 C C . GLY A 1 88 ? 4.996 3.323 -14.543 1.00 96.25 88 GLY A C 1
ATOM 628 O O . GLY A 1 88 ? 6.064 2.842 -14.166 1.00 96.25 88 GLY A O 1
ATOM 629 N N . ARG A 1 89 ? 3.828 3.036 -13.954 1.00 97.25 89 ARG A N 1
ATOM 630 C CA . ARG A 1 89 ? 3.710 2.201 -12.744 1.00 97.25 89 ARG A CA 1
ATOM 631 C C . ARG A 1 89 ? 4.391 0.841 -12.893 1.00 97.25 89 ARG A C 1
ATOM 633 O O . ARG A 1 89 ? 5.065 0.398 -11.978 1.00 97.25 89 ARG A O 1
ATOM 640 N N . GLN A 1 90 ? 4.249 0.231 -14.067 1.00 97.81 90 GLN A N 1
ATOM 641 C CA . GLN A 1 90 ? 4.764 -1.099 -14.406 1.00 97.81 90 GLN A CA 1
ATOM 642 C C . GLN A 1 90 ? 6.089 -1.066 -15.195 1.00 97.81 90 GLN A C 1
ATOM 644 O O . GLN A 1 90 ? 6.568 -2.113 -15.620 1.00 97.81 90 GLN A O 1
ATOM 649 N N . CYS A 1 91 ? 6.673 0.114 -15.449 1.00 97.88 91 CYS A N 1
ATOM 650 C CA . CYS A 1 91 ? 7.861 0.285 -16.304 1.00 97.88 91 CYS A CA 1
ATOM 651 C C . CYS A 1 91 ? 7.698 -0.269 -17.735 1.00 97.88 91 CYS A C 1
ATOM 653 O O . CYS A 1 91 ? 8.639 -0.766 -18.356 1.00 97.88 91 CYS A O 1
ATOM 655 N N . ASN A 1 92 ? 6.480 -0.197 -18.272 1.00 96.62 92 ASN A N 1
ATOM 656 C CA . ASN A 1 92 ? 6.125 -0.686 -19.606 1.00 96.62 92 ASN A CA 1
ATOM 657 C C . ASN A 1 92 ? 6.103 0.419 -20.676 1.00 96.62 92 ASN A C 1
ATOM 659 O O . ASN A 1 92 ? 5.792 0.143 -21.832 1.00 96.62 92 ASN A O 1
ATOM 663 N N . GLN A 1 93 ? 6.433 1.659 -20.312 1.00 95.94 93 GLN A N 1
ATOM 664 C CA . GLN A 1 93 ? 6.492 2.787 -21.238 1.00 95.94 93 GLN A CA 1
ATOM 665 C C . GLN A 1 93 ? 7.939 3.213 -21.452 1.00 95.94 93 GLN A C 1
ATOM 667 O O . GLN A 1 93 ? 8.693 3.333 -20.491 1.00 95.94 93 GLN A O 1
ATOM 672 N N . ILE A 1 94 ? 8.313 3.503 -22.696 1.00 95.00 94 ILE A N 1
ATOM 673 C CA . ILE A 1 94 ? 9.623 4.070 -23.023 1.00 95.00 94 ILE A CA 1
ATOM 674 C C . ILE A 1 94 ? 9.570 5.586 -22.808 1.00 95.00 94 ILE A C 1
ATOM 676 O O . ILE A 1 94 ? 8.594 6.258 -23.159 1.00 95.00 94 ILE A O 1
ATOM 680 N N . CYS A 1 95 ? 10.625 6.142 -22.225 1.00 92.69 95 CYS A N 1
ATOM 681 C CA . CYS A 1 95 ? 10.852 7.576 -22.187 1.00 92.69 95 CYS A CA 1
ATOM 682 C C . CYS A 1 95 ? 11.186 8.057 -23.603 1.00 92.69 95 CYS A C 1
ATOM 684 O O . CYS A 1 95 ? 12.338 8.031 -24.022 1.00 92.69 95 CYS A O 1
ATOM 686 N N . THR A 1 96 ? 10.178 8.485 -24.358 1.00 85.44 96 THR A N 1
ATOM 687 C CA . THR A 1 96 ? 10.401 9.197 -25.617 1.00 85.44 96 THR A CA 1
ATOM 688 C C . THR A 1 96 ? 11.031 10.546 -25.292 1.00 85.44 96 THR A C 1
ATOM 690 O O . THR A 1 96 ? 10.446 11.323 -24.534 1.00 85.44 96 THR A O 1
ATOM 693 N N . THR A 1 97 ? 12.203 10.839 -25.849 1.00 70.88 97 THR A N 1
ATOM 694 C CA . THR A 1 97 ? 12.700 12.215 -25.905 1.00 70.88 97 THR A CA 1
ATOM 695 C C . THR A 1 97 ? 11.655 13.032 -26.650 1.00 70.88 97 THR A C 1
ATOM 697 O O . THR A 1 97 ? 11.385 12.747 -27.817 1.00 70.88 97 THR A O 1
ATOM 700 N N . SER A 1 98 ? 11.005 13.969 -25.962 1.00 63.56 98 SER A N 1
ATOM 701 C CA . SER A 1 98 ? 10.147 14.960 -26.604 1.00 63.56 98 SER A CA 1
ATOM 702 C C . SER A 1 98 ? 10.940 15.587 -27.753 1.00 63.56 98 SER A C 1
ATOM 704 O O . SER A 1 98 ? 12.065 16.037 -27.523 1.00 63.56 98 SER A O 1
ATOM 706 N N . ALA A 1 99 ? 10.396 15.503 -28.967 1.00 54.69 99 ALA A N 1
ATOM 707 C CA . ALA A 1 99 ? 10.950 16.150 -30.152 1.00 54.69 99 ALA A CA 1
ATOM 708 C C . ALA A 1 99 ? 10.886 17.676 -30.020 1.00 54.69 99 ALA A C 1
ATOM 710 O O . ALA A 1 99 ? 9.927 18.162 -29.372 1.00 54.69 99 ALA A O 1
#

Solvent-accessible surface area (backbone atoms only — not comparable to full-atom values): 5000 Å² total; per-residue (Å²): 92,62,94,39,20,11,42,81,92,38,76,38,72,38,71,30,32,68,89,33,20,81,46,56,45,32,39,36,71,81,39,41,28,54,37,33,52,19,12,22,64,54,31,19,79,36,67,37,56,90,36,20,10,24,59,60,31,74,39,71,38,68,29,32,68,92,31,22,82,46,56,44,32,40,29,48,81,37,41,29,53,46,37,92,62,34,34,65,50,33,17,82,37,72,62,72,77,82,128

Secondary structure (DSSP, 8-state):
--TTEESGGG-EE----TTTEEEEEE-TTT--EEEPTTEESTTS-EEPPTTEESGGG-EE----TTTEEEEEE-TTT--EEEPTTEESTTS-EE-----